Protein AF-A0A510PG60-F1 (afdb_monomer_lite)

Foldseek 3Di:
DDPDADWDWDDDPNDIFIAHPVGHTDDDPVRVVVVVCVVCVVVVHDVVVVD

pLDDT: mean 88.52, std 8.89, range [58.72, 96.19]

Radius of gyration: 15.46 Å; chains: 1; bounding box: 38×20×39 Å

Sequence (51 aa):
MESTVRIFLGIHDSQLRFFTPEGKLVPTPEEVAEKMARKLQDLGIDWRDLT

Secondary structure (DSSP, 8-state):
-------EEEEETTEEEEE-TTSPBPPPHHHHHHHHHHHHHHTT--GGGG-

Organism: NCBI:txid2358142

Structure (mmCIF, N/CA/C/O backbone):
data_AF-A0A510PG60-F1
#
_entry.id   AF-A0A510PG60-F1
#
loop_
_atom_site.group_PDB
_atom_site.id
_atom_site.type_symbol
_atom_site.label_atom_id
_atom_site.label_alt_id
_atom_site.label_comp_id
_atom_site.label_asym_id
_atom_site.label_entity_id
_atom_site.label_seq_id
_atom_site.pdbx_PDB_ins_code
_atom_site.Cartn_x
_atom_site.Cartn_y
_atom_site.Cartn_z
_atom_site.occupancy
_atom_site.B_iso_or_equiv
_atom_site.auth_seq_id
_atom_site.auth_comp_id
_atom_site.auth_asym_id
_atom_site.auth_atom_id
_atom_site.pdbx_PDB_model_num
ATOM 1 N N . MET A 1 1 ? 13.395 11.102 20.475 1.00 58.72 1 MET A N 1
ATOM 2 C CA . MET A 1 1 ? 12.249 11.369 19.582 1.00 58.72 1 MET A CA 1
ATOM 3 C C . MET A 1 1 ? 11.627 10.021 19.277 1.00 58.72 1 MET A C 1
ATOM 5 O O . MET A 1 1 ? 12.307 9.212 18.664 1.00 58.72 1 MET A O 1
ATOM 9 N N . GLU A 1 2 ? 10.428 9.721 19.776 1.00 69.19 2 GLU A N 1
ATOM 10 C CA . GLU A 1 2 ? 9.743 8.485 19.376 1.00 69.19 2 GLU A CA 1
ATOM 11 C C . GLU A 1 2 ? 9.194 8.643 17.956 1.00 69.19 2 GLU A C 1
ATOM 13 O O . GLU A 1 2 ? 8.442 9.575 17.673 1.00 69.19 2 GLU A O 1
ATOM 18 N N . SER A 1 3 ? 9.582 7.741 17.058 1.00 78.25 3 SER A N 1
ATOM 19 C CA . SER A 1 3 ? 9.065 7.645 15.693 1.00 78.25 3 SER A CA 1
ATOM 20 C C . SER A 1 3 ? 8.093 6.468 15.602 1.00 78.25 3 SER A C 1
ATOM 22 O O . SER A 1 3 ? 8.405 5.432 15.017 1.00 78.25 3 SER A O 1
ATOM 24 N N . THR A 1 4 ? 6.925 6.598 16.231 1.00 81.62 4 THR A N 1
ATOM 25 C CA . THR A 1 4 ? 5.885 5.559 16.201 1.00 81.62 4 THR A CA 1
ATOM 26 C C . THR A 1 4 ? 5.056 5.690 14.927 1.00 81.62 4 THR A C 1
ATOM 28 O O . THR A 1 4 ? 4.337 6.673 14.738 1.00 81.62 4 THR A O 1
ATOM 31 N N . VAL A 1 5 ? 5.134 4.687 14.050 1.00 83.44 5 VAL A N 1
ATOM 32 C CA . VAL A 1 5 ? 4.275 4.581 12.863 1.00 83.44 5 VAL A CA 1
ATOM 33 C C . VAL A 1 5 ? 2.940 3.968 13.278 1.00 83.44 5 VAL A C 1
ATOM 35 O O . VAL A 1 5 ? 2.904 2.925 13.927 1.00 83.44 5 VAL A O 1
ATOM 38 N N . ARG A 1 6 ? 1.833 4.612 12.899 1.00 88.19 6 ARG A N 1
ATOM 39 C CA . ARG A 1 6 ? 0.478 4.089 13.112 1.00 88.19 6 ARG A CA 1
ATOM 40 C C . ARG A 1 6 ? -0.085 3.579 11.796 1.00 88.19 6 ARG A C 1
ATOM 42 O O . ARG A 1 6 ? -0.107 4.318 10.816 1.00 88.19 6 ARG A O 1
ATOM 49 N N . ILE A 1 7 ? -0.559 2.341 11.809 1.00 94.00 7 ILE A N 1
ATOM 50 C CA . ILE A 1 7 ? -1.255 1.699 10.695 1.00 94.00 7 ILE A CA 1
ATOM 51 C C . ILE A 1 7 ? -2.603 1.176 11.175 1.00 94.00 7 ILE A C 1
ATOM 53 O O . ILE A 1 7 ? -2.757 0.791 12.334 1.00 94.00 7 ILE A O 1
ATOM 57 N N . PHE A 1 8 ? -3.571 1.170 10.271 1.00 95.44 8 PHE A N 1
ATOM 58 C CA . PHE A 1 8 ? -4.919 0.668 10.500 1.00 95.44 8 PHE A CA 1
ATOM 59 C C . PHE A 1 8 ? -5.142 -0.594 9.676 1.00 95.44 8 PHE A C 1
ATOM 61 O O . PHE A 1 8 ? -4.523 -0.771 8.630 1.00 95.44 8 PHE A O 1
ATOM 68 N N . LEU A 1 9 ? -6.029 -1.468 10.141 1.00 96.06 9 LEU A N 1
ATOM 69 C CA . LEU A 1 9 ? -6.433 -2.670 9.420 1.00 96.06 9 LEU A CA 1
ATOM 70 C C . LEU A 1 9 ? -7.852 -2.472 8.881 1.00 96.06 9 LEU A C 1
ATOM 72 O O . LEU A 1 9 ? -8.740 -2.053 9.621 1.00 96.06 9 LEU A O 1
ATOM 76 N N . GLY A 1 10 ? -8.061 -2.773 7.603 1.00 95.12 10 GLY A N 1
ATOM 77 C CA . GLY A 1 10 ? -9.362 -2.692 6.944 1.00 95.12 10 GLY A CA 1
ATOM 78 C C . GLY A 1 10 ? -9.531 -3.788 5.897 1.00 95.12 10 GLY A C 1
ATOM 79 O O . GLY A 1 10 ? -8.642 -4.620 5.715 1.00 95.12 10 GLY A O 1
ATOM 80 N N . ILE A 1 11 ? -10.670 -3.786 5.204 1.00 95.50 11 ILE A N 1
ATOM 81 C CA . ILE A 1 11 ? -10.947 -4.724 4.112 1.00 95.50 11 ILE A CA 1
ATOM 82 C C . ILE A 1 11 ? -10.925 -3.974 2.778 1.00 95.50 11 ILE A C 1
ATOM 84 O O . ILE A 1 11 ? -11.604 -2.962 2.622 1.00 95.50 11 ILE A O 1
ATOM 88 N N . HIS A 1 12 ? -10.160 -4.487 1.818 1.00 94.56 12 HIS A N 1
ATOM 89 C CA . HIS A 1 12 ? -10.122 -4.029 0.430 1.00 94.56 12 HIS A CA 1
ATOM 90 C C . HIS A 1 12 ? -10.049 -5.246 -0.491 1.00 94.56 12 HIS A C 1
ATOM 92 O O . HIS A 1 12 ? -9.311 -6.183 -0.196 1.00 94.56 12 HIS A O 1
ATOM 98 N N . ASP A 1 13 ? -10.855 -5.262 -1.553 1.00 94.50 13 ASP A N 1
ATOM 99 C CA . ASP A 1 13 ? -10.997 -6.402 -2.472 1.00 94.50 13 ASP A CA 1
ATOM 100 C C . ASP A 1 13 ? -11.227 -7.742 -1.758 1.00 94.50 13 ASP A C 1
ATOM 102 O O . ASP A 1 13 ? -10.609 -8.758 -2.068 1.00 94.50 13 ASP A O 1
ATOM 106 N N . SER A 1 14 ? -12.108 -7.731 -0.751 1.00 96.19 14 SER A N 1
ATOM 107 C CA . SER A 1 14 ? -12.409 -8.892 0.102 1.00 96.19 14 SER A CA 1
ATOM 108 C C . SER A 1 14 ? -11.197 -9.471 0.850 1.00 96.19 14 SER A C 1
ATOM 110 O O . SER A 1 14 ? -11.247 -10.606 1.319 1.00 96.19 14 SER A O 1
ATOM 112 N N . GLN A 1 15 ? -10.121 -8.695 1.004 1.00 94.56 15 GLN A N 1
ATOM 113 C CA . GLN A 1 15 ? -8.902 -9.077 1.714 1.00 94.56 15 GLN A CA 1
ATOM 114 C C . GLN A 1 15 ? -8.598 -8.107 2.857 1.00 94.56 15 GLN A C 1
ATOM 116 O O . GLN A 1 15 ? -8.892 -6.914 2.777 1.00 94.56 15 GLN A O 1
ATOM 121 N N . LEU A 1 16 ? -7.973 -8.612 3.922 1.00 95.62 16 LEU A N 1
ATOM 122 C CA . LEU A 1 16 ? -7.436 -7.770 4.990 1.00 95.62 16 LEU A CA 1
ATOM 123 C C . LEU A 1 16 ? -6.211 -7.008 4.476 1.00 95.62 16 LEU A C 1
ATOM 125 O O . LEU A 1 16 ? -5.255 -7.612 3.990 1.00 95.62 16 LEU A O 1
ATOM 129 N N . ARG A 1 17 ? -6.233 -5.680 4.590 1.00 96.00 17 ARG A N 1
ATOM 130 C CA . ARG A 1 17 ? -5.163 -4.795 4.120 1.00 96.00 17 ARG A CA 1
ATOM 131 C C . ARG A 1 17 ? -4.852 -3.705 5.142 1.00 96.00 17 ARG A C 1
ATOM 133 O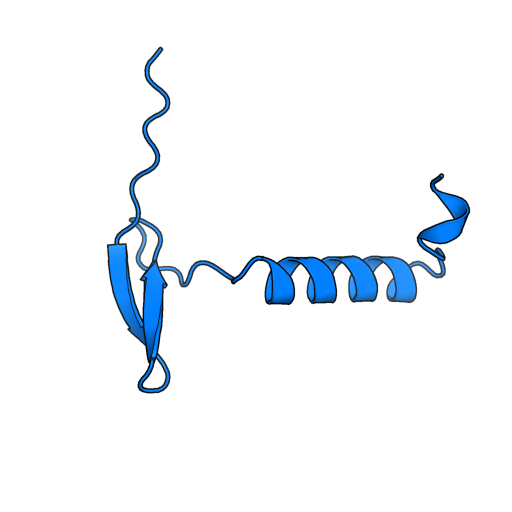 O . ARG A 1 17 ? -5.722 -3.283 5.906 1.00 96.00 17 ARG A O 1
ATOM 140 N N . PHE A 1 18 ? -3.603 -3.243 5.135 1.00 96.00 18 PHE A N 1
ATOM 141 C CA . PHE A 1 18 ? -3.166 -2.125 5.964 1.00 96.00 18 PHE A CA 1
ATOM 142 C C . PHE A 1 18 ? -3.465 -0.781 5.307 1.00 96.00 18 PHE A C 1
ATOM 144 O O . PHE A 1 18 ? -3.374 -0.635 4.089 1.00 96.00 18 PHE A O 1
ATOM 151 N N . PHE A 1 19 ? -3.769 0.211 6.137 1.00 95.69 19 PHE A N 1
ATOM 152 C CA . PHE A 1 19 ? -4.052 1.580 5.734 1.00 95.69 19 PHE A CA 1
ATOM 153 C C . PHE A 1 19 ? -3.238 2.575 6.559 1.00 95.69 19 PHE A C 1
ATOM 155 O O . PHE A 1 19 ? -2.964 2.352 7.742 1.00 95.69 19 PHE A O 1
ATOM 162 N N . THR A 1 20 ? -2.863 3.692 5.940 1.00 94.62 20 THR A N 1
ATOM 163 C CA . THR A 1 20 ? -2.278 4.836 6.641 1.00 94.62 20 THR A CA 1
ATOM 164 C C . THR A 1 20 ? -3.343 5.535 7.494 1.00 94.62 20 THR A C 1
ATOM 166 O O . THR A 1 20 ? -4.541 5.316 7.285 1.00 94.62 20 THR A O 1
ATOM 169 N N . PRO A 1 21 ? -2.952 6.411 8.437 1.00 92.69 21 PRO A N 1
ATOM 170 C CA . PRO A 1 21 ? -3.910 7.204 9.207 1.00 92.69 21 PRO A CA 1
ATOM 171 C C . PRO A 1 21 ? -4.831 8.087 8.361 1.00 92.69 21 PRO A C 1
ATOM 173 O O . PRO A 1 21 ? -5.936 8.407 8.784 1.00 92.69 21 PRO A O 1
ATOM 176 N N . GLU A 1 22 ? -4.411 8.433 7.149 1.00 93.62 22 GLU A N 1
ATOM 177 C CA . GLU A 1 22 ? -5.188 9.198 6.172 1.00 93.62 22 GLU A CA 1
ATOM 178 C C . GLU A 1 22 ? -6.118 8.306 5.328 1.00 93.62 22 GLU A C 1
ATOM 180 O O . GLU A 1 22 ? -6.718 8.781 4.366 1.00 93.62 22 GLU A O 1
ATOM 185 N N . GLY A 1 23 ? -6.218 7.009 5.646 1.00 91.81 23 GLY A N 1
ATOM 186 C CA . GLY A 1 23 ? -7.087 6.052 4.959 1.00 91.81 23 GLY A CA 1
ATOM 187 C C . GLY A 1 23 ? -6.551 5.559 3.615 1.00 91.81 23 GLY A C 1
ATOM 188 O O . GLY A 1 23 ? -7.310 5.015 2.816 1.00 91.81 23 GLY A O 1
ATOM 189 N N . LYS A 1 24 ? -5.255 5.738 3.330 1.00 94.62 24 LYS A N 1
ATOM 190 C CA . LYS A 1 24 ? -4.645 5.249 2.085 1.00 94.62 24 LYS A CA 1
ATOM 191 C C . LYS A 1 24 ? -4.187 3.810 2.244 1.00 94.62 24 LYS A C 1
ATOM 193 O O . LYS A 1 24 ? -3.579 3.479 3.255 1.00 94.62 24 LYS A O 1
ATOM 198 N N . LEU A 1 25 ? -4.431 2.977 1.238 1.00 95.19 25 LEU A N 1
ATOM 199 C CA . LEU A 1 25 ? -3.949 1.599 1.215 1.00 95.19 25 LEU A CA 1
ATOM 200 C C . LEU A 1 25 ? -2.415 1.574 1.263 1.00 95.19 25 LEU A C 1
ATOM 202 O O . LEU A 1 25 ? -1.750 2.241 0.466 1.00 95.19 25 LEU A O 1
ATOM 206 N N . VAL A 1 26 ? -1.859 0.809 2.197 1.00 94.56 26 VAL A N 1
ATOM 207 C CA . VAL A 1 26 ? -0.422 0.548 2.270 1.00 94.56 26 VAL A CA 1
ATOM 208 C C . VAL A 1 26 ? -0.104 -0.589 1.292 1.00 94.56 26 VAL A C 1
ATOM 210 O O . VAL A 1 26 ? -0.730 -1.655 1.379 1.00 94.56 26 VAL A O 1
ATOM 213 N N . PRO A 1 27 ? 0.825 -0.378 0.343 1.00 93.88 27 PRO A N 1
ATOM 214 C CA . PRO A 1 27 ? 1.210 -1.420 -0.596 1.00 93.88 27 PRO A CA 1
ATOM 215 C C . PRO A 1 27 ? 1.987 -2.534 0.113 1.00 93.88 27 PRO A C 1
ATOM 217 O O . PRO A 1 27 ? 2.658 -2.290 1.120 1.00 93.88 27 PRO A O 1
ATOM 220 N N . THR A 1 28 ? 1.910 -3.754 -0.411 1.00 91.69 28 THR A N 1
ATOM 221 C CA . THR A 1 28 ? 2.724 -4.870 0.086 1.00 91.69 28 THR A CA 1
ATOM 222 C C . THR A 1 28 ? 4.189 -4.705 -0.342 1.00 91.69 28 THR A C 1
ATOM 224 O O . THR A 1 28 ? 4.473 -3.990 -1.310 1.00 91.69 28 THR A O 1
ATOM 227 N N . PRO A 1 29 ? 5.150 -5.344 0.352 1.00 90.00 29 PRO A N 1
ATOM 228 C CA . PRO A 1 29 ? 6.551 -5.334 -0.069 1.00 90.00 29 PRO A CA 1
ATOM 229 C C . PRO A 1 29 ? 6.753 -5.781 -1.526 1.00 90.00 29 PRO A C 1
ATOM 231 O O . PRO A 1 29 ? 7.554 -5.185 -2.243 1.00 90.00 29 PRO A O 1
ATOM 234 N N . GLU A 1 30 ? 5.997 -6.779 -1.979 1.00 92.25 30 GLU A N 1
ATOM 235 C CA . GLU A 1 30 ? 6.036 -7.307 -3.345 1.00 92.25 30 GLU A CA 1
ATOM 236 C C . GLU A 1 30 ? 5.525 -6.274 -4.358 1.00 92.25 30 GLU A C 1
ATOM 238 O O . GLU A 1 30 ? 6.219 -5.983 -5.329 1.00 92.25 30 GLU A O 1
ATOM 243 N N . GLU A 1 31 ? 4.375 -5.640 -4.092 1.00 92.38 31 GLU A N 1
ATOM 244 C CA . GLU A 1 31 ? 3.826 -4.562 -4.934 1.00 92.38 31 GLU A CA 1
ATOM 245 C C . GLU A 1 31 ? 4.827 -3.393 -5.065 1.00 92.38 31 GLU A C 1
ATOM 247 O O . GLU A 1 31 ? 4.980 -2.785 -6.130 1.00 92.38 31 GLU A O 1
ATOM 252 N N . VAL A 1 32 ? 5.548 -3.071 -3.983 1.00 94.12 32 VAL A N 1
ATOM 253 C CA . VAL A 1 32 ? 6.606 -2.050 -4.000 1.00 94.12 32 VAL A CA 1
ATOM 254 C C . VAL A 1 32 ? 7.798 -2.502 -4.845 1.00 94.12 32 VAL A C 1
ATOM 256 O O . VAL A 1 32 ? 8.300 -1.707 -5.644 1.00 94.12 32 VAL A O 1
ATOM 259 N N . ALA A 1 33 ? 8.239 -3.754 -4.703 1.00 90.06 33 ALA A N 1
ATOM 260 C CA . ALA A 1 33 ? 9.347 -4.310 -5.475 1.00 90.06 33 ALA A CA 1
ATOM 261 C C . ALA A 1 33 ? 9.039 -4.328 -6.980 1.00 90.06 33 ALA A C 1
ATOM 263 O O . ALA A 1 33 ? 9.863 -3.880 -7.778 1.00 90.06 33 ALA A O 1
ATOM 264 N N . GLU A 1 34 ? 7.834 -4.742 -7.373 1.00 91.38 34 GLU A N 1
ATOM 265 C CA . GLU A 1 34 ? 7.374 -4.706 -8.766 1.00 91.38 34 GLU A CA 1
ATOM 266 C C . GLU A 1 34 ? 7.363 -3.281 -9.324 1.00 91.38 34 GLU A C 1
ATOM 268 O O . GLU A 1 34 ? 7.855 -3.027 -10.426 1.00 91.38 34 GLU A O 1
ATOM 273 N N . LYS A 1 35 ? 6.863 -2.316 -8.543 1.00 91.25 35 LYS A N 1
ATOM 274 C CA . LYS A 1 35 ? 6.858 -0.904 -8.938 1.00 91.25 35 LYS A CA 1
ATOM 275 C C . LYS A 1 35 ? 8.273 -0.354 -9.122 1.00 91.25 35 LYS A C 1
ATOM 277 O O . LYS A 1 35 ? 8.506 0.431 -10.042 1.00 91.25 35 LYS A O 1
ATOM 282 N N . MET A 1 36 ? 9.214 -0.741 -8.261 1.00 89.62 36 MET A N 1
ATOM 283 C CA . MET A 1 36 ? 10.623 -0.364 -8.399 1.00 89.62 36 MET A CA 1
ATOM 284 C C . MET A 1 36 ? 11.251 -1.000 -9.640 1.00 89.62 36 MET A C 1
ATOM 286 O O . MET A 1 36 ? 11.862 -0.283 -10.430 1.00 89.62 36 MET A O 1
ATOM 290 N N . ALA A 1 37 ? 11.044 -2.301 -9.855 1.00 89.19 37 ALA A N 1
ATOM 291 C CA . ALA A 1 37 ? 11.544 -3.015 -11.026 1.00 89.19 37 ALA A CA 1
ATOM 292 C C . ALA A 1 37 ? 11.017 -2.396 -12.328 1.00 89.19 37 ALA A C 1
ATOM 294 O O . ALA A 1 37 ? 11.788 -2.132 -13.250 1.00 89.19 37 ALA A O 1
ATOM 295 N N . ARG A 1 38 ? 9.721 -2.065 -12.374 1.00 89.81 38 ARG A N 1
ATOM 296 C CA . ARG A 1 38 ? 9.122 -1.379 -13.520 1.00 89.81 38 ARG A CA 1
ATOM 297 C C . ARG A 1 38 ? 9.754 -0.012 -13.762 1.00 89.81 38 ARG A C 1
ATOM 299 O O . ARG A 1 38 ? 10.063 0.326 -14.898 1.00 89.81 38 ARG A O 1
ATOM 306 N N . LYS A 1 39 ? 9.996 0.758 -12.699 1.00 90.12 39 LYS A N 1
ATOM 307 C CA . LYS A 1 39 ? 10.634 2.075 -12.804 1.00 90.12 39 LYS A CA 1
ATOM 308 C C . LYS A 1 39 ? 12.071 1.987 -13.330 1.00 90.12 39 LYS A C 1
ATOM 310 O O . LYS A 1 39 ? 12.485 2.866 -14.076 1.00 90.12 39 LYS A O 1
ATOM 315 N N . LEU A 1 40 ? 12.816 0.946 -12.958 1.00 89.62 40 LEU A N 1
ATOM 316 C CA . LEU A 1 40 ? 14.156 0.683 -13.496 1.00 89.62 40 LEU A CA 1
ATOM 317 C C . LEU A 1 40 ? 14.099 0.313 -14.983 1.00 89.62 40 LEU A C 1
ATOM 319 O O . LEU A 1 40 ? 14.843 0.879 -15.780 1.00 89.62 40 LEU A O 1
ATOM 323 N N . GLN A 1 41 ? 13.149 -0.544 -15.368 1.00 88.12 41 GLN A N 1
ATOM 324 C CA . GLN A 1 41 ? 12.924 -0.913 -16.765 1.00 88.12 41 GLN A CA 1
ATOM 325 C C . GLN A 1 41 ? 12.570 0.299 -17.636 1.00 88.12 41 GLN A C 1
ATOM 327 O O . GLN A 1 41 ? 13.126 0.450 -18.721 1.00 88.12 41 GLN A O 1
ATOM 332 N N . ASP A 1 42 ? 11.683 1.178 -17.162 1.00 90.75 42 ASP A N 1
ATOM 333 C CA . ASP A 1 42 ? 11.284 2.388 -17.892 1.00 90.75 42 ASP A CA 1
ATOM 334 C C . ASP A 1 42 ? 12.467 3.363 -18.086 1.00 90.75 42 ASP A C 1
ATOM 336 O O . ASP A 1 42 ? 12.494 4.128 -19.048 1.00 90.75 42 ASP A O 1
ATOM 340 N N . LEU A 1 43 ? 13.462 3.322 -17.193 1.00 90.19 43 LEU A N 1
ATOM 341 C CA . LEU A 1 43 ? 14.712 4.082 -17.303 1.00 90.19 43 LEU A CA 1
ATOM 342 C C . LEU A 1 43 ? 15.787 3.362 -18.133 1.00 90.19 43 LEU A C 1
ATOM 344 O O . LEU A 1 43 ? 16.852 3.931 -18.360 1.00 90.19 43 LEU A O 1
ATOM 348 N N . GLY A 1 44 ? 15.525 2.131 -18.583 1.00 88.75 44 GLY A N 1
ATOM 349 C CA . GLY A 1 44 ? 16.494 1.304 -19.302 1.00 88.75 44 GLY A CA 1
ATOM 350 C C . GLY A 1 44 ? 17.674 0.843 -18.442 1.00 88.75 44 GLY A C 1
ATOM 351 O O . GLY A 1 44 ? 18.736 0.565 -18.988 1.00 88.75 44 GLY A O 1
ATOM 352 N N . ILE A 1 45 ? 17.508 0.791 -17.118 1.00 84.69 45 ILE A N 1
ATOM 353 C CA . I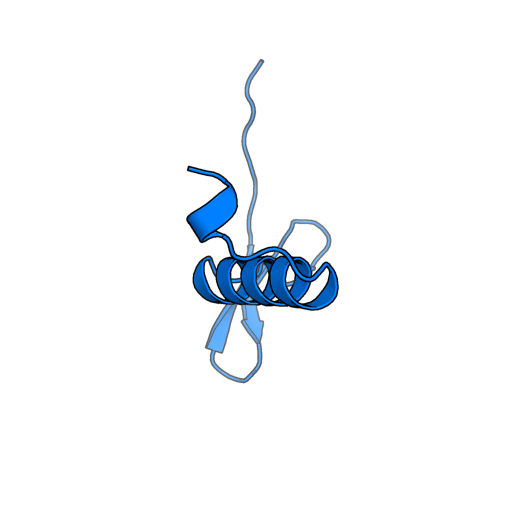LE A 1 45 ? 18.543 0.373 -16.164 1.00 84.69 45 ILE A CA 1
ATOM 354 C C . ILE A 1 45 ? 18.250 -1.075 -15.750 1.00 84.69 45 ILE A C 1
ATOM 356 O O . ILE A 1 45 ? 17.182 -1.338 -15.190 1.00 84.69 45 ILE A O 1
ATOM 360 N N . ASP A 1 46 ? 19.171 -2.018 -15.997 1.00 79.56 46 ASP A N 1
ATOM 361 C C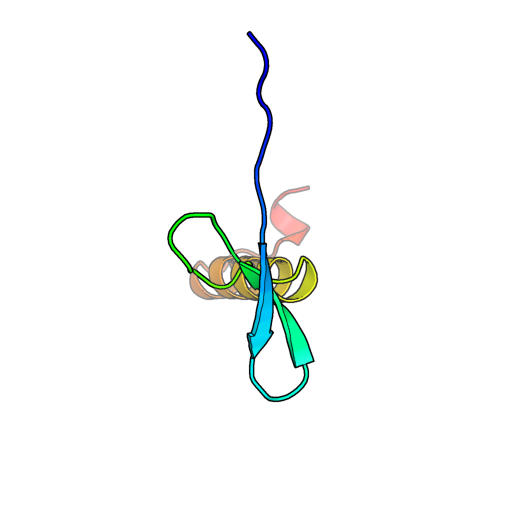A . ASP A 1 46 ? 19.101 -3.334 -15.347 1.00 79.56 46 ASP A CA 1
ATOM 362 C C . ASP A 1 46 ? 19.554 -3.153 -13.890 1.00 79.56 46 ASP A C 1
ATOM 364 O O . ASP A 1 46 ? 20.561 -2.512 -13.600 1.00 79.56 46 ASP A O 1
ATOM 368 N N . TRP A 1 47 ? 18.803 -3.705 -12.938 1.00 72.44 47 TRP A N 1
ATOM 369 C CA . TRP A 1 47 ? 19.171 -3.648 -11.522 1.00 72.44 47 TRP A CA 1
ATOM 370 C C . TRP A 1 47 ? 20.531 -4.314 -11.254 1.00 7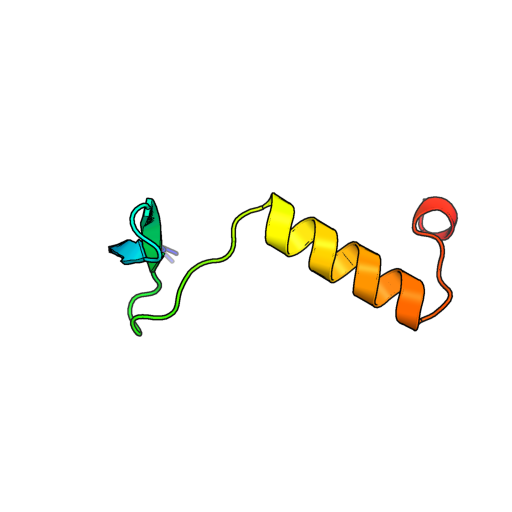2.44 47 TRP A C 1
ATOM 372 O O . TRP A 1 47 ? 21.198 -3.961 -10.284 1.00 72.44 47 TRP A O 1
ATOM 382 N N . ARG A 1 48 ? 20.948 -5.245 -12.126 1.00 76.06 48 ARG A N 1
ATOM 383 C CA . ARG A 1 48 ? 22.275 -5.878 -12.113 1.00 76.06 48 ARG A CA 1
ATOM 384 C C . ARG A 1 48 ? 23.418 -4.903 -12.395 1.00 76.06 48 ARG A C 1
ATOM 386 O O . ARG A 1 48 ? 24.551 -5.205 -12.044 1.00 76.06 48 ARG A O 1
ATOM 393 N N . ASP A 1 49 ? 23.126 -3.749 -12.988 1.00 79.75 49 ASP A N 1
ATOM 394 C CA . ASP A 1 49 ? 24.117 -2.706 -13.265 1.00 79.75 49 ASP A CA 1
ATOM 395 C C . ASP A 1 49 ? 24.366 -1.799 -12.040 1.00 79.75 49 ASP A C 1
ATOM 397 O O . ASP A 1 49 ? 25.240 -0.934 -12.074 1.00 79.75 49 ASP A O 1
ATOM 401 N N . LEU A 1 50 ? 23.592 -1.966 -10.957 1.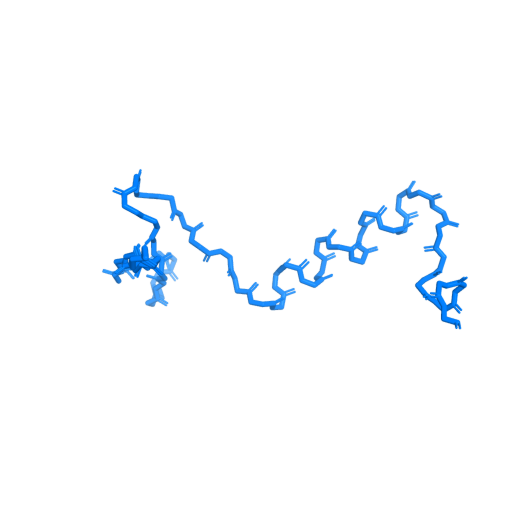00 72.81 50 LEU A N 1
ATOM 402 C CA . LEU A 1 50 ? 23.655 -1.148 -9.735 1.00 72.81 50 LEU A CA 1
ATOM 403 C C . LEU A 1 50 ? 24.422 -1.817 -8.576 1.00 72.81 50 LEU A C 1
ATOM 405 O O . LEU A 1 50 ? 24.450 -1.262 -7.474 1.00 72.81 50 LEU A O 1
ATOM 409 N N . THR A 1 51 ? 25.012 -2.993 -8.803 1.00 60.19 51 THR A N 1
ATOM 410 C CA . THR A 1 51 ? 25.770 -3.795 -7.820 1.00 60.19 51 THR A CA 1
ATOM 411 C C . THR A 1 51 ? 27.233 -3.913 -8.203 1.00 60.19 51 THR A C 1
ATOM 413 O O . THR A 1 51 ? 28.083 -3.825 -7.291 1.00 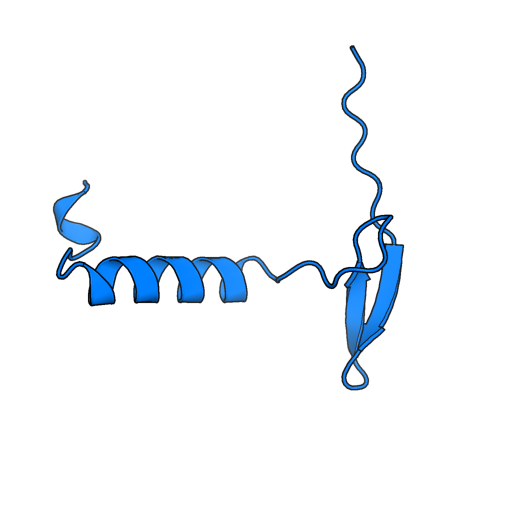60.19 51 THR A O 1
#